Protein AF-A0A1A8FHC2-F1 (afdb_monomer)

Foldseek 3Di:
DPPVLFQDQAQLQVQLVVQLVVCVVVVHDNQLSNQLSNQQSSQCRNDNDNGRPPDDNLSSGPVNDPDDDDDRDDDDDDDPPPPDDD

Mean predicted aligned error: 6.93 Å

Secondary structure (DSSP, 8-state):
--GGG----TTHHHHHHHHHHHHHHTT--HHHHHHHHHHHHHHHHTSSSSS-TT--TGGG-TTTS----PPPP------TTS----

Structure (mmCIF, N/CA/C/O backbone):
data_AF-A0A1A8FHC2-F1
#
_entry.id   AF-A0A1A8FHC2-F1
#
loop_
_atom_site.group_PDB
_atom_site.id
_atom_site.type_symbol
_atom_site.label_atom_id
_atom_site.label_alt_id
_atom_site.label_comp_id
_atom_site.label_asym_id
_atom_site.label_entity_id
_atom_site.label_seq_id
_atom_site.pdbx_PDB_ins_code
_atom_site.Cartn_x
_atom_site.Cartn_y
_atom_site.Cartn_z
_atom_site.occupancy
_atom_site.B_iso_or_equiv
_atom_site.auth_seq_id
_atom_site.auth_comp_id
_atom_site.auth_asym_id
_atom_site.auth_atom_id
_atom_site.pdbx_PDB_model_num
ATOM 1 N N . VAL A 1 1 ? 12.963 2.065 0.853 1.00 76.88 1 VAL A N 1
ATOM 2 C CA . VAL A 1 1 ? 13.252 1.816 -0.565 1.00 76.88 1 VAL A CA 1
ATOM 3 C C . VAL A 1 1 ? 14.305 2.824 -0.938 1.00 76.88 1 VAL A C 1
ATOM 5 O O . VAL A 1 1 ? 14.002 4.014 -0.922 1.00 76.88 1 VAL A O 1
ATOM 8 N N . THR A 1 2 ? 15.548 2.386 -1.086 1.00 89.69 2 THR A N 1
ATOM 9 C CA . THR A 1 2 ? 16.606 3.237 -1.640 1.00 89.69 2 THR A CA 1
ATOM 10 C C . THR A 1 2 ? 16.420 3.338 -3.159 1.00 89.69 2 THR A C 1
ATOM 12 O O . THR A 1 2 ? 15.711 2.504 -3.727 1.00 89.69 2 THR A O 1
ATOM 15 N N . PRO A 1 3 ? 16.991 4.343 -3.844 1.00 90.19 3 PRO A N 1
ATOM 16 C CA . PRO A 1 3 ? 16.857 4.473 -5.297 1.00 90.19 3 PRO A CA 1
ATOM 17 C C . PRO A 1 3 ? 17.255 3.206 -6.069 1.00 90.19 3 PRO A C 1
ATOM 19 O O . PRO A 1 3 ? 16.638 2.885 -7.078 1.00 90.19 3 PRO A O 1
ATOM 22 N N . GLU A 1 4 ? 18.236 2.459 -5.565 1.00 92.56 4 GLU A N 1
ATOM 23 C CA . GLU A 1 4 ? 18.742 1.219 -6.164 1.00 92.56 4 GLU A CA 1
ATOM 24 C C . GLU A 1 4 ? 17.767 0.039 -6.008 1.00 92.56 4 GLU A C 1
ATOM 26 O O . GLU A 1 4 ? 17.820 -0.913 -6.782 1.00 92.56 4 GLU A O 1
ATOM 31 N N . GLU A 1 5 ? 16.866 0.095 -5.021 1.00 92.19 5 GLU A N 1
ATOM 32 C CA . GLU A 1 5 ? 15.817 -0.907 -4.786 1.00 92.19 5 GLU A CA 1
ATOM 33 C C . GLU A 1 5 ? 14.549 -0.646 -5.622 1.00 92.19 5 GLU A C 1
ATOM 35 O O . GLU A 1 5 ? 13.618 -1.455 -5.572 1.00 92.19 5 GLU A O 1
ATOM 40 N N . ILE A 1 6 ? 14.473 0.481 -6.345 1.00 96.25 6 ILE A N 1
ATOM 41 C CA . ILE A 1 6 ? 13.336 0.825 -7.209 1.00 96.25 6 ILE A CA 1
ATOM 42 C C . ILE A 1 6 ? 13.550 0.195 -8.586 1.00 96.25 6 ILE A C 1
ATOM 44 O O . ILE A 1 6 ? 14.410 0.621 -9.352 1.00 96.25 6 ILE A O 1
ATOM 48 N N . LEU A 1 7 ?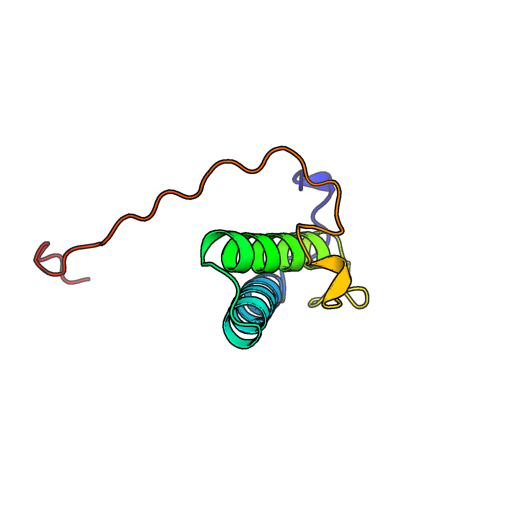 12.727 -0.797 -8.919 1.00 96.12 7 LEU A N 1
ATOM 49 C CA . LEU A 1 7 ? 12.771 -1.506 -10.199 1.00 96.12 7 LEU A CA 1
ATOM 50 C C . LEU A 1 7 ? 11.719 -0.984 -11.186 1.00 96.12 7 LEU A C 1
ATOM 52 O O . LEU A 1 7 ? 11.985 -0.901 -12.383 1.00 96.12 7 LEU A O 1
ATOM 56 N N . ASN A 1 8 ? 10.527 -0.633 -10.695 1.00 94.94 8 ASN A N 1
ATOM 57 C CA . ASN A 1 8 ? 9.412 -0.140 -11.503 1.00 94.94 8 ASN A CA 1
ATOM 58 C C . ASN A 1 8 ? 8.519 0.793 -10.670 1.00 94.94 8 ASN A C 1
ATOM 60 O O . ASN A 1 8 ? 8.237 0.515 -9.511 1.00 94.94 8 ASN A O 1
ATOM 64 N N . VAL A 1 9 ? 8.062 1.905 -11.250 1.00 96.62 9 VAL A N 1
ATOM 65 C CA . VAL A 1 9 ? 7.174 2.873 -10.574 1.00 96.62 9 VAL A CA 1
ATOM 66 C C . VAL A 1 9 ? 5.721 2.794 -11.038 1.00 96.62 9 VAL A C 1
ATOM 68 O O . VAL A 1 9 ? 4.832 3.317 -10.361 1.00 96.62 9 VAL A O 1
ATOM 71 N N . SER A 1 10 ? 5.461 2.166 -12.190 1.00 98.06 10 SER A N 1
ATOM 72 C CA . SER A 1 10 ? 4.099 1.950 -12.681 1.00 98.06 10 SER A CA 1
ATOM 73 C C . SER A 1 10 ? 3.302 1.183 -11.630 1.00 98.06 10 SER A C 1
ATOM 75 O O . SER A 1 10 ? 3.852 0.279 -11.028 1.00 98.06 10 SER A O 1
ATOM 77 N N . GLY A 1 11 ? 2.044 1.558 -11.378 1.00 97.56 11 GLY A N 1
ATOM 78 C CA . GLY A 1 11 ? 1.145 0.869 -10.437 1.00 97.56 11 GLY A CA 1
ATOM 79 C C . GLY A 1 11 ? 1.486 0.980 -8.939 1.00 97.56 11 GLY A C 1
ATOM 80 O O . GLY A 1 11 ? 0.705 0.520 -8.101 1.00 97.56 11 GLY A O 1
ATOM 81 N N . ALA A 1 12 ? 2.576 1.655 -8.551 1.00 98.00 12 ALA A N 1
ATOM 82 C CA . ALA A 1 12 ? 2.879 1.917 -7.139 1.00 98.00 12 ALA A CA 1
ATOM 83 C C . ALA A 1 12 ? 1.800 2.787 -6.460 1.00 98.00 12 ALA A C 1
ATOM 85 O O . ALA A 1 12 ? 1.435 2.536 -5.311 1.00 98.00 12 ALA A O 1
ATOM 86 N N . GLY A 1 13 ? 1.244 3.767 -7.185 1.00 98.19 13 GLY A N 1
ATOM 87 C CA . GLY A 1 13 ? 0.119 4.588 -6.718 1.00 98.19 13 GLY A CA 1
ATOM 88 C C . GLY A 1 13 ? -1.184 3.797 -6.570 1.00 98.19 13 GLY A C 1
ATOM 89 O O . GLY A 1 13 ? -1.886 3.951 -5.573 1.00 98.19 13 GLY A O 1
ATOM 90 N N . ASP A 1 14 ? -1.463 2.883 -7.500 1.00 98.44 14 ASP A N 1
ATOM 91 C CA . ASP A 1 14 ? -2.630 1.997 -7.417 1.00 98.44 14 ASP A CA 1
ATOM 92 C C . ASP A 1 14 ? -2.497 1.027 -6.240 1.00 98.44 14 ASP A C 1
ATOM 94 O O . ASP A 1 14 ? -3.456 0.784 -5.514 1.00 98.44 14 ASP A O 1
ATOM 98 N N . SER A 1 15 ? -1.281 0.528 -5.998 1.00 98.38 15 SER A N 1
ATOM 99 C CA . SER A 1 15 ? -0.966 -0.322 -4.846 1.00 98.38 15 SER A CA 1
ATOM 100 C C . SER A 1 15 ? -1.153 0.437 -3.528 1.00 98.38 15 SER A C 1
ATOM 102 O O . SER A 1 15 ? -1.759 -0.097 -2.600 1.00 98.38 15 SER A O 1
ATOM 104 N N . LEU A 1 16 ? -0.699 1.697 -3.457 1.00 98.25 16 LEU A N 1
ATOM 105 C CA . LEU A 1 16 ? -0.924 2.589 -2.313 1.00 98.25 16 LEU A CA 1
ATOM 106 C C . LEU A 1 16 ? -2.419 2.761 -2.029 1.00 98.25 16 LEU A C 1
ATOM 108 O O . LEU A 1 16 ? -2.865 2.533 -0.904 1.00 98.25 16 LEU A O 1
ATOM 112 N N . ALA A 1 17 ? -3.187 3.145 -3.052 1.00 98.44 17 ALA A N 1
ATOM 113 C CA . ALA A 1 17 ? -4.624 3.359 -2.937 1.00 98.44 17 ALA A CA 1
ATOM 114 C C . ALA A 1 17 ? -5.350 2.063 -2.556 1.00 98.44 17 ALA A C 1
ATOM 116 O O . ALA A 1 17 ? -6.160 2.062 -1.633 1.00 98.44 17 ALA A O 1
ATOM 117 N N . GLY A 1 18 ? -5.016 0.947 -3.204 1.00 98.19 18 GLY A N 1
ATOM 118 C CA . GLY A 1 18 ? -5.587 -0.366 -2.920 1.00 98.19 18 GLY A CA 1
ATOM 119 C C . GLY A 1 18 ? -5.320 -0.827 -1.488 1.00 98.19 18 GLY A C 1
ATOM 120 O O . GLY A 1 18 ? -6.251 -1.251 -0.806 1.00 98.19 18 GLY A O 1
ATOM 121 N N . GLY A 1 19 ? -4.084 -0.689 -0.996 1.00 98.00 19 GLY A N 1
ATOM 122 C CA . GLY A 1 19 ? -3.726 -1.031 0.384 1.00 98.00 19 GLY A CA 1
ATOM 123 C C . GLY A 1 19 ? -4.439 -0.156 1.419 1.00 98.00 19 GLY A C 1
ATOM 124 O O . GLY A 1 19 ? -4.968 -0.676 2.402 1.00 98.00 19 GLY A O 1
ATOM 125 N N . LEU A 1 20 ? -4.528 1.155 1.167 1.00 97.88 20 LEU A N 1
ATOM 126 C CA . LEU A 1 20 ? -5.279 2.091 2.009 1.00 97.88 20 LEU A CA 1
ATOM 127 C C . LEU A 1 20 ? -6.771 1.724 2.059 1.00 97.88 20 LEU A C 1
ATOM 129 O O . LEU A 1 20 ? -7.339 1.582 3.141 1.00 97.88 20 LEU A O 1
ATOM 133 N N . ILE A 1 21 ? -7.397 1.535 0.893 1.00 98.50 21 ILE A N 1
ATOM 134 C CA . ILE A 1 21 ? -8.813 1.165 0.770 1.00 98.50 21 ILE A CA 1
ATOM 135 C C . ILE A 1 21 ? -9.073 -0.177 1.461 1.00 98.50 21 ILE A C 1
ATOM 137 O O . ILE A 1 21 ? -10.056 -0.306 2.186 1.00 98.50 21 ILE A O 1
ATOM 141 N N . ALA A 1 22 ? -8.182 -1.160 1.313 1.00 97.94 22 ALA A N 1
ATOM 142 C CA . ALA A 1 22 ? -8.303 -2.447 1.991 1.00 97.94 22 ALA A CA 1
AT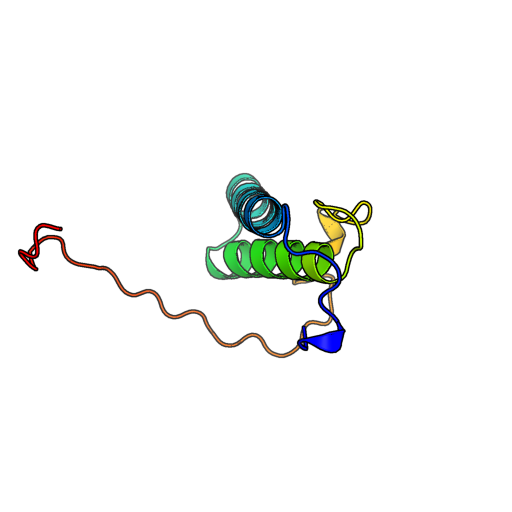OM 143 C C . A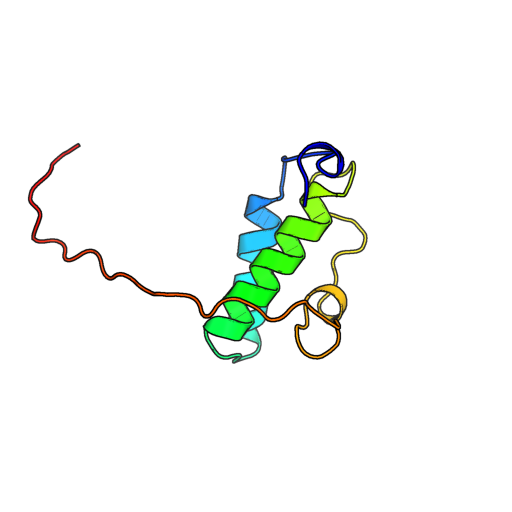LA A 1 22 ? -8.262 -2.319 3.523 1.00 97.94 22 ALA A C 1
ATOM 145 O O . ALA A 1 22 ? -8.977 -3.050 4.210 1.00 97.94 22 ALA A O 1
ATOM 146 N N . GLY A 1 23 ? -7.455 -1.401 4.065 1.00 96.81 23 GLY A N 1
ATOM 147 C CA . GLY A 1 23 ? -7.447 -1.081 5.494 1.00 96.81 23 GLY A CA 1
ATOM 148 C C . GLY A 1 23 ? -8.764 -0.458 5.959 1.00 96.81 23 GLY A C 1
ATOM 149 O O . GLY A 1 23 ? -9.335 -0.900 6.958 1.00 96.81 23 GLY A O 1
ATOM 150 N N . ILE A 1 24 ? -9.293 0.497 5.184 1.00 97.75 2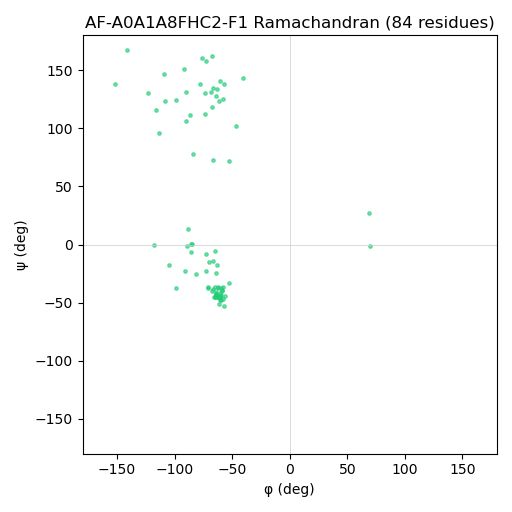4 ILE A N 1
ATOM 151 C CA . ILE A 1 24 ? -10.581 1.154 5.457 1.00 97.75 24 ILE A CA 1
ATOM 152 C C . ILE A 1 24 ? -11.716 0.125 5.470 1.00 97.75 24 ILE A C 1
ATOM 154 O O . ILE A 1 24 ? -12.510 0.091 6.408 1.00 97.75 24 ILE A O 1
ATOM 158 N N . LEU A 1 25 ? -11.772 -0.753 4.464 1.00 97.88 25 LEU A N 1
ATOM 159 C CA . LEU A 1 25 ? -12.796 -1.798 4.361 1.00 97.88 25 LEU A CA 1
ATOM 160 C C . LEU A 1 25 ? -12.718 -2.829 5.499 1.00 97.88 25 LEU A C 1
ATOM 162 O O . LEU A 1 25 ? -13.729 -3.435 5.840 1.00 97.88 25 LEU A O 1
ATOM 166 N N . GLN A 1 26 ? -11.548 -3.005 6.117 1.00 96.44 26 GLN A N 1
ATOM 167 C CA . GLN A 1 26 ? -11.359 -3.843 7.306 1.00 96.44 26 GLN A CA 1
ATOM 168 C C . GLN A 1 26 ? -11.648 -3.116 8.631 1.00 96.44 26 GLN A C 1
ATOM 170 O O . GLN A 1 26 ? -11.489 -3.716 9.694 1.00 96.44 26 GLN A O 1
ATOM 175 N N . GLY A 1 27 ? -12.039 -1.838 8.597 1.00 95.75 27 GLY A N 1
ATOM 176 C CA . GLY A 1 27 ? -12.312 -1.046 9.798 1.00 95.75 27 GLY A CA 1
ATOM 177 C C . GLY A 1 27 ? -11.065 -0.734 10.631 1.00 95.75 27 GLY A C 1
ATOM 178 O O . GLY A 1 27 ? -11.165 -0.585 11.848 1.00 95.75 27 GLY A O 1
ATOM 179 N N . LYS A 1 28 ? -9.883 -0.681 10.002 1.00 94.25 28 LYS A N 1
ATOM 180 C CA . LYS A 1 28 ? -8.636 -0.293 10.673 1.00 94.25 28 LYS A CA 1
ATOM 181 C C . LYS A 1 28 ? -8.618 1.211 10.958 1.00 94.25 28 LYS A C 1
ATOM 183 O O . LYS A 1 28 ? -9.303 1.992 10.299 1.00 94.25 28 LYS A O 1
ATOM 188 N N . ASP A 1 29 ? -7.807 1.625 11.926 1.00 92.38 29 ASP A N 1
ATOM 189 C CA . ASP A 1 29 ? -7.552 3.044 12.162 1.00 92.38 29 ASP A CA 1
ATOM 190 C C . ASP A 1 29 ? -6.757 3.671 11.002 1.00 92.38 29 ASP A C 1
ATOM 192 O O . ASP A 1 29 ? -6.137 2.978 10.187 1.00 92.38 29 ASP A O 1
ATOM 196 N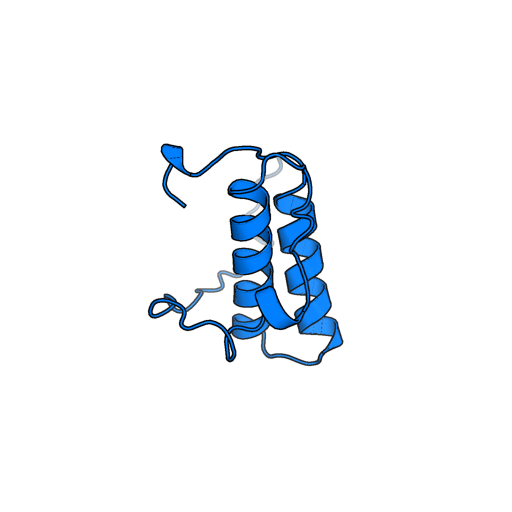 N . THR A 1 30 ? -6.779 5.001 10.922 1.00 91.38 30 THR A N 1
ATOM 197 C CA . THR A 1 30 ? -6.156 5.749 9.825 1.00 91.38 30 THR A CA 1
ATOM 198 C C . THR A 1 30 ? -4.655 5.487 9.704 1.00 91.38 30 THR A C 1
ATOM 200 O O . THR A 1 30 ? -4.164 5.358 8.582 1.00 91.38 30 THR A O 1
ATOM 203 N N . ASP A 1 31 ? -3.928 5.379 10.821 1.00 90.19 31 ASP A N 1
ATOM 204 C CA . ASP A 1 31 ? -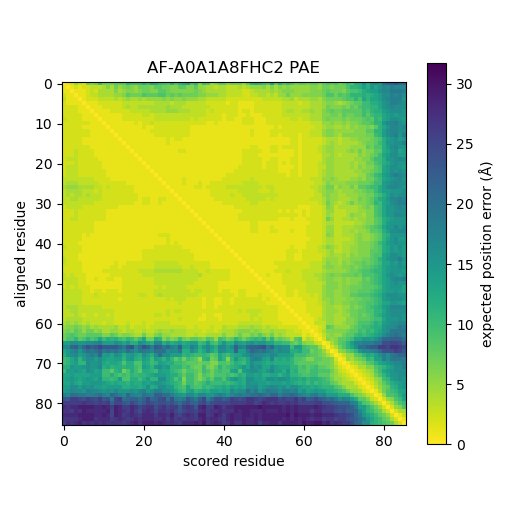2.480 5.162 10.793 1.00 90.19 31 ASP A CA 1
ATOM 205 C C . ASP A 1 31 ? -2.184 3.783 10.194 1.00 90.19 31 ASP A C 1
ATOM 207 O O . ASP A 1 31 ? -1.365 3.670 9.279 1.00 90.19 31 ASP A O 1
ATOM 211 N N . THR A 1 32 ? -2.922 2.755 10.622 1.00 92.06 32 THR A N 1
ATOM 212 C CA . THR A 1 32 ? -2.832 1.407 10.044 1.00 92.06 32 THR A CA 1
ATOM 213 C C . THR A 1 32 ? -3.171 1.403 8.549 1.00 92.06 32 THR A C 1
ATOM 215 O O . THR A 1 32 ? -2.446 0.795 7.763 1.00 92.06 32 THR A O 1
ATOM 218 N N . CYS A 1 33 ? -4.219 2.112 8.114 1.00 94.44 33 CYS A N 1
ATOM 219 C CA . CYS A 1 33 ? -4.573 2.197 6.690 1.00 94.44 33 CYS A CA 1
ATOM 220 C C . CYS A 1 33 ? -3.440 2.811 5.851 1.00 94.44 33 CYS A C 1
ATOM 222 O O . CYS A 1 33 ? -3.104 2.303 4.779 1.00 94.44 33 CYS A O 1
ATOM 224 N N . VAL A 1 34 ? -2.829 3.893 6.342 1.00 93.62 34 VAL A N 1
ATOM 225 C CA . VAL A 1 34 ? -1.695 4.548 5.672 1.00 93.62 34 VAL A CA 1
ATOM 226 C C . VAL A 1 34 ? -0.490 3.609 5.612 1.00 93.62 34 VAL A C 1
ATOM 228 O O . VAL A 1 34 ? 0.140 3.492 4.561 1.00 93.62 34 VAL A O 1
ATOM 231 N N . GLN A 1 35 ? -0.191 2.893 6.698 1.00 92.88 35 GLN A N 1
ATOM 232 C CA . GLN A 1 35 ? 0.893 1.908 6.735 1.00 92.88 35 GLN A CA 1
ATOM 233 C C . GLN A 1 35 ? 0.679 0.786 5.715 1.00 92.88 35 GLN A C 1
ATOM 235 O O . GLN A 1 35 ? 1.603 0.468 4.967 1.00 92.88 35 GLN A O 1
ATOM 240 N N . MET A 1 36 ? -0.537 0.238 5.629 1.00 95.56 36 MET A N 1
ATOM 241 C CA . MET A 1 36 ? -0.888 -0.796 4.649 1.00 95.56 36 MET A CA 1
ATOM 242 C C . MET A 1 36 ? -0.649 -0.318 3.212 1.00 95.56 36 MET A C 1
ATOM 244 O O . MET A 1 36 ? -0.020 -1.017 2.417 1.00 95.56 36 MET A O 1
ATOM 248 N N . GLY A 1 37 ? -1.096 0.895 2.881 1.00 96.50 37 GLY A N 1
ATOM 249 C CA . GLY A 1 37 ? -0.846 1.488 1.569 1.00 96.50 37 GLY A CA 1
ATOM 250 C C . GLY A 1 37 ? 0.647 1.703 1.284 1.00 96.50 37 GLY A C 1
ATOM 251 O O . GLY A 1 37 ? 1.133 1.362 0.206 1.00 96.50 37 GLY A O 1
ATOM 252 N N . LEU A 1 38 ? 1.408 2.232 2.246 1.00 95.12 38 LEU A N 1
ATOM 253 C CA . LEU A 1 38 ? 2.847 2.470 2.078 1.00 95.12 38 LEU A CA 1
ATOM 254 C C . LEU A 1 38 ? 3.637 1.165 1.909 1.00 95.12 38 LEU A C 1
ATOM 256 O O . LEU A 1 38 ? 4.578 1.115 1.113 1.00 95.12 38 LEU A O 1
ATOM 260 N N . LEU A 1 39 ? 3.242 0.100 2.610 1.00 94.94 39 LEU A N 1
ATOM 261 C CA . LEU A 1 39 ? 3.796 -1.242 2.427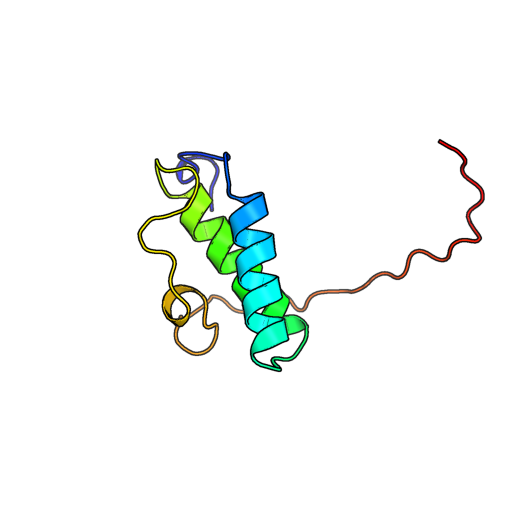 1.00 94.94 39 LEU A CA 1
ATOM 262 C C . LEU A 1 39 ? 3.493 -1.783 1.028 1.00 94.94 39 LEU A C 1
ATOM 264 O O . LEU A 1 39 ? 4.406 -2.265 0.358 1.00 94.94 39 LEU A O 1
ATOM 268 N N . ALA A 1 40 ? 2.254 -1.628 0.555 1.00 97.19 40 ALA A N 1
ATOM 269 C CA . ALA A 1 40 ? 1.859 -2.035 -0.789 1.00 97.19 40 ALA A CA 1
ATOM 270 C C . ALA A 1 40 ? 2.670 -1.311 -1.876 1.00 97.19 40 ALA A C 1
ATOM 272 O O . ALA A 1 40 ? 3.220 -1.944 -2.778 1.00 97.19 40 ALA A O 1
ATOM 273 N N . ALA A 1 41 ? 2.805 0.012 -1.757 1.00 97.44 41 ALA A N 1
ATOM 274 C CA . ALA A 1 41 ? 3.601 0.824 -2.672 1.00 97.44 41 ALA A CA 1
ATOM 275 C C . ALA A 1 41 ? 5.075 0.402 -2.667 1.00 97.44 41 ALA A C 1
ATOM 277 O O . ALA A 1 41 ? 5.667 0.214 -3.727 1.00 97.44 41 ALA A O 1
ATOM 278 N N . LYS A 1 42 ? 5.656 0.193 -1.476 1.00 95.50 42 LYS A N 1
ATOM 279 C CA . LYS A 1 42 ? 7.028 -0.305 -1.315 1.00 95.50 42 LYS A CA 1
ATOM 280 C C . LYS A 1 42 ? 7.236 -1.636 -2.039 1.00 95.50 42 LYS A C 1
ATOM 282 O O . LYS A 1 42 ? 8.248 -1.798 -2.712 1.00 95.50 42 LYS A O 1
ATOM 287 N N . MET A 1 43 ? 6.299 -2.572 -1.912 1.00 95.88 43 MET A N 1
ATOM 288 C CA . MET A 1 43 ? 6.3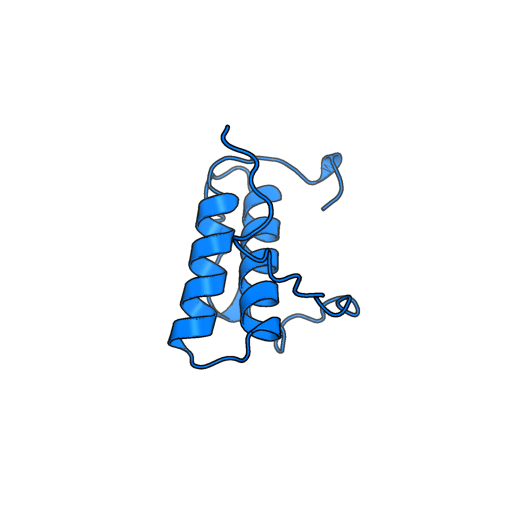99 -3.875 -2.573 1.00 95.88 43 MET A CA 1
ATOM 289 C C . MET A 1 43 ? 6.373 -3.761 -4.097 1.00 95.88 43 MET A C 1
ATOM 291 O O . MET A 1 43 ? 7.132 -4.464 -4.760 1.00 95.88 43 MET A O 1
ATOM 295 N N . SER A 1 44 ? 5.518 -2.896 -4.646 1.00 97.94 44 SER A N 1
ATOM 296 C CA . SER A 1 44 ? 5.444 -2.674 -6.095 1.00 97.94 44 SER A CA 1
ATOM 297 C C . SER A 1 44 ? 6.665 -1.919 -6.623 1.00 97.94 44 SER A C 1
ATOM 299 O O . SER A 1 44 ? 7.194 -2.307 -7.656 1.00 97.94 44 SER A O 1
ATOM 301 N N . LEU A 1 45 ? 7.201 -0.946 -5.873 1.00 97.94 45 LEU A N 1
ATOM 302 C CA . LEU A 1 45 ? 8.449 -0.255 -6.230 1.00 97.94 45 LEU A CA 1
ATOM 303 C C . LEU A 1 45 ? 9.638 -1.214 -6.357 1.00 97.94 45 LEU A C 1
ATOM 305 O O . LEU A 1 45 ? 10.460 -1.064 -7.258 1.00 97.94 45 LEU A O 1
ATOM 309 N N . SER A 1 46 ? 9.717 -2.212 -5.477 1.00 96.75 46 SER A N 1
ATOM 310 C CA . SER A 1 46 ? 10.762 -3.243 -5.495 1.00 96.75 46 SER A CA 1
ATOM 311 C C . SER A 1 46 ? 10.416 -4.461 -6.360 1.00 96.75 46 SER A C 1
ATOM 313 O O . SER A 1 46 ? 11.083 -5.491 -6.272 1.00 96.75 46 SER A O 1
ATOM 315 N N . SER A 1 47 ? 9.379 -4.367 -7.196 1.00 96.88 47 SER A N 1
ATOM 316 C CA . SER A 1 47 ? 8.983 -5.401 -8.150 1.00 96.88 47 SER A CA 1
ATOM 317 C C . SER A 1 47 ? 9.286 -4.952 -9.580 1.00 96.88 47 SER A C 1
ATOM 319 O O . SER A 1 47 ? 9.131 -3.776 -9.896 1.00 96.88 47 SER A O 1
ATOM 321 N N . PRO A 1 48 ? 9.655 -5.862 -10.498 1.00 96.81 48 PRO A N 1
ATOM 322 C CA . PRO A 1 48 ? 9.698 -5.525 -11.920 1.00 96.81 48 PRO A CA 1
ATOM 323 C C . PRO A 1 48 ? 8.292 -5.330 -12.529 1.00 96.81 48 PRO A C 1
ATOM 325 O O . PRO A 1 48 ? 8.165 -4.781 -13.624 1.00 96.81 48 PRO A O 1
ATOM 328 N N . HIS A 1 49 ? 7.226 -5.765 -11.848 1.00 97.31 49 HIS A N 1
ATOM 329 C CA . HIS A 1 49 ? 5.843 -5.671 -12.326 1.00 97.31 49 HIS A CA 1
ATOM 330 C C . HIS A 1 49 ? 5.154 -4.380 -11.850 1.00 97.31 49 HIS A C 1
ATOM 332 O O . HIS A 1 49 ? 5.461 -3.923 -10.752 1.00 97.31 49 HIS A O 1
ATOM 338 N N . PRO A 1 50 ? 4.173 -3.828 -12.599 1.00 96.44 50 PRO A N 1
ATOM 339 C CA . PRO A 1 50 ? 3.444 -2.630 -12.166 1.00 96.44 50 PRO A CA 1
ATOM 340 C C . PRO A 1 50 ? 2.736 -2.781 -10.806 1.00 96.44 50 PRO A C 1
ATOM 342 O O . PRO A 1 50 ? 2.671 -1.868 -9.992 1.00 96.44 50 PRO A O 1
ATOM 345 N N . ILE A 1 51 ? 2.196 -3.961 -10.523 1.00 97.50 51 ILE A N 1
ATOM 346 C CA . ILE A 1 51 ? 1.715 -4.312 -9.187 1.00 97.50 51 ILE A CA 1
ATOM 347 C C . ILE A 1 51 ? 2.465 -5.569 -8.786 1.00 97.50 51 ILE A C 1
ATOM 349 O O . ILE A 1 51 ? 2.532 -6.521 -9.568 1.00 97.50 51 ILE A O 1
ATOM 353 N N . SER A 1 52 ? 3.049 -5.569 -7.587 1.00 97.44 52 SER A N 1
ATOM 354 C CA . SER A 1 52 ? 3.795 -6.728 -7.108 1.00 97.44 52 SER A CA 1
ATOM 355 C C . SER A 1 52 ? 2.894 -7.968 -7.086 1.00 97.44 52 SER A C 1
ATOM 357 O O . SER A 1 52 ? 1.859 -7.951 -6.420 1.00 97.44 52 SER A O 1
ATOM 359 N N . PRO A 1 53 ? 3.280 -9.078 -7.740 1.00 97.06 53 PRO A N 1
ATOM 360 C CA . PRO A 1 53 ? 2.497 -10.313 -7.709 1.00 97.06 53 PRO A CA 1
ATOM 361 C C . PRO A 1 53 ? 2.464 -10.955 -6.315 1.00 97.06 53 PRO A C 1
ATOM 363 O O . PRO A 1 53 ? 1.658 -11.843 -6.066 1.00 97.06 53 PRO A O 1
ATOM 366 N N . MET A 1 54 ? 3.341 -10.517 -5.405 1.00 96.00 54 MET A N 1
ATOM 367 C CA . MET A 1 54 ? 3.391 -10.971 -4.013 1.00 96.00 54 MET A CA 1
ATOM 368 C C . MET A 1 54 ? 2.499 -10.136 -3.084 1.00 96.00 54 MET A C 1
ATOM 370 O O . MET A 1 54 ? 2.453 -10.403 -1.883 1.00 96.00 54 MET A O 1
ATOM 374 N N . LEU A 1 55 ? 1.823 -9.107 -3.608 1.00 96.25 55 LEU A N 1
ATOM 375 C CA . LEU A 1 55 ? 0.953 -8.242 -2.824 1.00 96.25 55 LEU A CA 1
ATOM 376 C C . LEU A 1 55 ? -0.276 -9.022 -2.334 1.00 96.25 55 LEU A C 1
ATOM 378 O O . LEU A 1 55 ? -1.082 -9.511 -3.121 1.00 96.25 55 LEU A O 1
ATOM 382 N N . THR A 1 56 ? -0.425 -9.118 -1.017 1.00 96.06 56 THR A N 1
ATOM 383 C CA . THR A 1 56 ? -1.537 -9.787 -0.330 1.00 96.06 56 THR A CA 1
ATOM 384 C C . THR A 1 56 ? -1.935 -8.978 0.904 1.00 96.06 56 THR A C 1
ATOM 386 O O . THR A 1 56 ? -1.196 -8.093 1.326 1.00 96.06 56 THR A O 1
ATOM 389 N N . LEU A 1 57 ? -3.081 -9.284 1.522 1.00 94.31 57 LEU A N 1
ATOM 390 C CA . LEU A 1 57 ? -3.478 -8.632 2.780 1.00 94.31 57 LEU A CA 1
ATOM 391 C C . LEU A 1 57 ? -2.450 -8.859 3.898 1.00 94.31 57 LEU A C 1
ATOM 393 O O . LEU A 1 57 ? -2.152 -7.944 4.658 1.00 94.31 57 LEU A O 1
ATOM 397 N N . ASP A 1 58 ? -1.864 -10.053 3.953 1.00 93.94 58 ASP A N 1
ATOM 398 C CA . ASP A 1 58 ? -0.869 -10.411 4.962 1.00 93.94 58 ASP A CA 1
ATOM 399 C C . ASP A 1 58 ? 0.461 -9.687 4.752 1.00 93.94 58 ASP A C 1
ATOM 401 O O . ASP A 1 58 ? 1.099 -9.277 5.720 1.00 93.94 58 ASP A O 1
ATOM 405 N N . SER A 1 59 ? 0.865 -9.483 3.495 1.00 92.56 59 SER A N 1
ATOM 406 C CA . SER A 1 59 ? 2.110 -8.784 3.164 1.00 92.56 59 SER A CA 1
ATOM 407 C C . SER A 1 59 ? 2.049 -7.277 3.410 1.00 92.56 59 SER A C 1
ATOM 409 O O . SER A 1 59 ? 3.075 -6.608 3.295 1.00 92.56 59 SER A O 1
ATOM 411 N N . VAL A 1 60 ? 0.866 -6.738 3.721 1.00 93.75 60 VAL A N 1
ATOM 412 C CA . VAL A 1 60 ? 0.671 -5.326 4.069 1.00 93.75 60 VAL A CA 1
ATOM 413 C C . VAL A 1 60 ? 0.149 -5.122 5.491 1.00 93.75 60 VAL A C 1
ATOM 415 O O . VAL A 1 60 ? -0.017 -3.975 5.885 1.00 93.75 60 VAL A O 1
ATOM 418 N N . ASP A 1 61 ? -0.086 -6.183 6.271 1.00 91.06 61 ASP A N 1
ATOM 419 C CA . ASP A 1 61 ? -0.528 -6.077 7.667 1.00 91.06 61 ASP A CA 1
ATOM 420 C C . ASP A 1 61 ? 0.634 -5.614 8.569 1.00 91.06 61 ASP A C 1
ATOM 422 O O . ASP A 1 61 ? 1.575 -6.385 8.805 1.00 91.06 61 ASP A O 1
ATOM 426 N N . PRO A 1 62 ? 0.580 -4.394 9.138 1.00 86.44 62 PRO A N 1
ATOM 427 C CA . PRO A 1 62 ? 1.663 -3.866 9.966 1.00 86.44 62 PRO A CA 1
ATOM 428 C C . PRO A 1 62 ? 1.920 -4.678 11.245 1.00 86.44 62 PRO A C 1
ATOM 430 O O . PRO A 1 62 ? 2.991 -4.559 11.830 1.00 86.44 62 PRO A O 1
ATOM 433 N N . ASN A 1 63 ? 0.971 -5.518 11.681 1.00 84.19 63 ASN A N 1
ATOM 434 C CA . ASN A 1 63 ? 1.150 -6.392 12.846 1.00 84.19 63 ASN A CA 1
ATOM 435 C C . ASN A 1 63 ? 1.932 -7.668 12.512 1.00 84.19 63 ASN A C 1
ATOM 437 O O . ASN A 1 63 ? 2.538 -8.271 13.398 1.00 84.19 63 ASN A O 1
ATOM 441 N N . LYS A 1 64 ? 1.897 -8.107 11.248 1.00 83.62 64 LYS A N 1
ATOM 442 C CA . LYS A 1 64 ? 2.577 -9.326 10.780 1.00 83.62 64 LYS A CA 1
ATOM 443 C C . LYS A 1 64 ? 3.988 -9.049 10.287 1.00 83.62 64 LYS A C 1
ATOM 445 O O . LYS A 1 64 ? 4.830 -9.944 10.262 1.00 83.62 64 LYS A O 1
ATOM 450 N N . ILE A 1 65 ? 4.251 -7.812 9.895 1.00 77.38 65 ILE A N 1
ATOM 451 C CA . ILE A 1 65 ? 5.538 -7.398 9.363 1.00 77.38 65 ILE A CA 1
ATOM 452 C C . ILE A 1 65 ? 6.299 -6.745 10.516 1.00 77.38 65 ILE A C 1
ATOM 454 O O . ILE A 1 65 ? 5.807 -5.798 11.120 1.00 77.38 65 ILE A O 1
ATOM 458 N N . GLN A 1 66 ? 7.507 -7.228 10.830 1.00 64.50 66 GLN A N 1
ATOM 459 C CA . GLN A 1 66 ? 8.431 -6.531 11.737 1.00 64.50 66 GLN A CA 1
ATOM 460 C C . GLN A 1 66 ? 8.896 -5.231 11.076 1.00 64.50 66 GLN A C 1
ATOM 462 O O . GLN A 1 66 ? 10.005 -5.116 10.557 1.00 64.50 66 GLN A O 1
ATOM 467 N N . THR A 1 67 ? 8.013 -4.247 11.005 1.00 56.59 67 THR A N 1
ATOM 468 C CA . THR A 1 67 ? 8.341 -2.967 10.407 1.00 56.59 67 THR A CA 1
ATOM 469 C C . THR A 1 67 ? 9.151 -2.140 11.384 1.00 56.59 67 THR A C 1
ATOM 471 O O . THR A 1 67 ? 8.848 -2.072 12.577 1.00 56.59 67 THR A O 1
ATOM 474 N N . GLN A 1 68 ? 10.177 -1.484 10.840 1.00 58.12 68 GLN A N 1
ATOM 475 C CA . GLN A 1 68 ? 10.859 -0.360 11.465 1.00 58.12 68 GLN A CA 1
ATOM 476 C C . GLN A 1 68 ? 9.841 0.565 12.139 1.00 58.12 68 GLN A C 1
ATOM 478 O O . GLN A 1 68 ? 8.742 0.757 11.625 1.00 58.12 68 GLN A O 1
ATOM 483 N N . LYS A 1 69 ? 10.219 1.133 13.286 1.00 66.75 69 LYS A N 1
ATOM 484 C CA . LYS A 1 69 ? 9.417 2.091 14.055 1.00 66.75 69 LYS A CA 1
ATOM 485 C C . LYS A 1 69 ? 8.851 3.160 13.105 1.00 66.75 69 LYS A C 1
ATOM 487 O O . LYS A 1 69 ? 9.592 4.038 12.666 1.00 66.75 69 LYS A O 1
ATOM 492 N N . TRP A 1 70 ? 7.572 3.051 12.741 1.00 70.12 70 TRP A N 1
ATOM 493 C CA . TRP A 1 70 ? 6.942 3.995 11.823 1.00 70.12 70 TRP A CA 1
ATOM 494 C C . TRP A 1 70 ? 6.948 5.379 12.461 1.00 70.12 70 TRP A C 1
ATOM 496 O O . TRP A 1 70 ? 6.619 5.532 13.641 1.00 70.12 70 TRP A O 1
ATOM 506 N N . GLN A 1 71 ? 7.330 6.394 11.691 1.00 66.81 71 GLN A N 1
ATOM 507 C CA . GLN A 1 71 ? 7.107 7.764 12.128 1.00 66.81 71 GLN A CA 1
ATOM 508 C C . GLN A 1 71 ? 5.599 8.013 12.157 1.00 66.81 71 GLN A C 1
ATOM 510 O O . GLN A 1 71 ? 4.886 7.618 11.234 1.00 66.81 71 GLN A O 1
ATOM 515 N N . LYS A 1 72 ? 5.112 8.635 13.235 1.00 69.62 72 LYS A N 1
ATOM 516 C CA . LYS A 1 72 ? 3.690 8.947 13.377 1.00 69.62 72 LYS A CA 1
ATOM 517 C C . LYS A 1 72 ? 3.273 9.898 12.243 1.00 69.62 72 LYS A C 1
ATOM 519 O O . LYS A 1 72 ? 3.896 10.957 12.129 1.00 69.62 72 LYS A O 1
ATOM 524 N N . PRO A 1 73 ? 2.268 9.553 11.418 1.00 67.38 73 PRO A N 1
ATOM 525 C CA . PRO A 1 73 ? 1.778 10.454 10.384 1.00 67.38 73 PRO A CA 1
ATOM 526 C C . PRO A 1 73 ? 1.243 11.749 11.007 1.00 67.38 73 PRO A C 1
ATOM 528 O O . PRO A 1 73 ? 0.578 11.722 12.045 1.00 67.38 73 PRO A O 1
ATOM 531 N N . THR A 1 74 ? 1.508 12.884 10.363 1.00 75.31 74 THR A N 1
ATOM 532 C CA . THR A 1 74 ? 0.911 14.174 10.732 1.00 75.31 74 THR A CA 1
ATOM 533 C C . THR A 1 74 ? -0.104 14.555 9.669 1.00 75.31 74 THR A C 1
ATOM 535 O O . THR A 1 74 ? 0.237 14.663 8.493 1.00 75.31 74 THR A O 1
ATOM 538 N N . PHE A 1 75 ? -1.3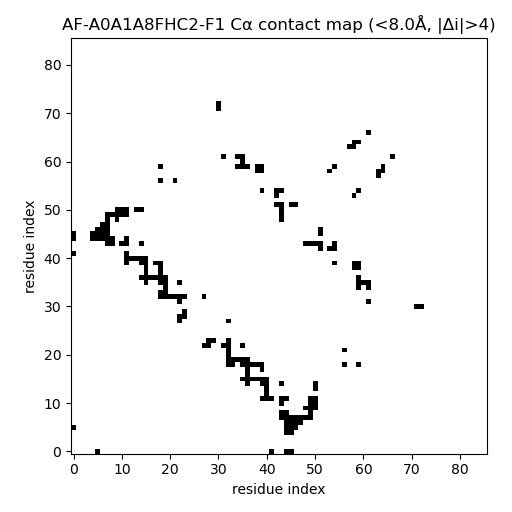48 14.780 10.081 1.00 68.62 75 PHE A N 1
ATOM 539 C CA . PHE A 1 75 ? -2.392 15.276 9.193 1.00 68.62 75 PHE A CA 1
ATOM 540 C C . PHE A 1 75 ? -2.399 16.801 9.211 1.00 68.62 75 PHE A C 1
ATOM 542 O O . PHE A 1 75 ? -2.432 17.415 10.277 1.00 68.62 75 PHE A O 1
ATOM 549 N N . VAL A 1 76 ? -2.410 17.404 8.026 1.00 79.06 76 VAL A N 1
ATOM 550 C CA . VAL A 1 76 ? -2.612 18.843 7.855 1.00 79.06 76 VAL A CA 1
ATOM 551 C C . VAL A 1 76 ? -3.910 19.015 7.085 1.00 79.06 76 VAL A C 1
ATOM 553 O O . VAL A 1 76 ? -4.027 18.554 5.950 1.00 79.06 76 VAL A O 1
ATOM 556 N N . LYS A 1 77 ? -4.910 19.637 7.712 1.00 77.06 77 LYS A N 1
ATOM 557 C CA . LYS A 1 77 ? -6.092 20.095 6.982 1.00 77.06 77 LYS A CA 1
ATOM 558 C C . LYS A 1 77 ? -5.691 21.324 6.179 1.00 77.06 77 LYS A C 1
ATOM 560 O O . LYS A 1 77 ? -5.076 22.237 6.720 1.00 77.06 77 LYS A O 1
ATOM 565 N N . ILE A 1 78 ? -6.022 21.324 4.896 1.00 78.88 78 ILE A N 1
ATOM 566 C CA . ILE A 1 78 ? -5.945 22.529 4.079 1.00 78.88 78 ILE A CA 1
ATOM 567 C C . ILE A 1 78 ? -7.310 23.191 4.209 1.00 78.88 78 ILE A C 1
ATOM 569 O O . ILE A 1 78 ? -8.296 22.678 3.680 1.00 78.88 78 ILE A O 1
ATOM 573 N N . ASP A 1 79 ? -7.373 24.287 4.959 1.00 80.44 79 ASP A N 1
ATOM 574 C CA . ASP A 1 79 ? -8.583 25.097 5.025 1.00 80.44 79 ASP A CA 1
ATOM 575 C C . ASP A 1 79 ? -8.801 25.774 3.661 1.00 80.44 79 ASP A C 1
ATOM 577 O O . ASP A 1 79 ? -7.882 26.352 3.070 1.00 80.44 79 ASP A O 1
ATOM 581 N N . GLN A 1 80 ? -10.028 25.674 3.144 1.00 60.31 80 GLN A N 1
ATOM 582 C CA . GLN A 1 80 ? -10.423 26.159 1.813 1.00 60.31 80 GLN A CA 1
ATOM 583 C C . GLN A 1 80 ? -10.351 27.692 1.649 1.00 60.31 80 GLN A C 1
ATOM 585 O O . GLN A 1 80 ? -10.495 28.181 0.533 1.00 60.31 80 GLN A O 1
ATOM 590 N N . ASP A 1 81 ? -10.058 28.447 2.711 1.00 59.31 81 ASP A N 1
ATOM 591 C CA . ASP A 1 81 ? -10.053 29.919 2.705 1.00 59.31 81 ASP A CA 1
ATOM 592 C C . ASP A 1 81 ? -8.741 30.559 2.218 1.00 59.31 81 ASP A C 1
ATOM 594 O O . ASP A 1 81 ? -8.624 31.784 2.135 1.00 59.31 81 ASP A O 1
ATOM 598 N N . SER A 1 82 ? -7.733 29.770 1.841 1.00 57.84 82 SER A N 1
ATOM 599 C CA . SER A 1 82 ? -6.517 30.311 1.223 1.00 57.84 82 SER A CA 1
ATOM 600 C C . SER A 1 82 ? -6.722 30.503 -0.282 1.00 57.84 82 SER A C 1
ATOM 602 O O . SER A 1 82 ? -6.277 29.691 -1.084 1.00 57.84 82 SER A O 1
ATOM 604 N N . GLY A 1 83 ? -7.421 31.583 -0.655 1.00 54.84 83 GLY A N 1
ATOM 605 C CA . GLY A 1 83 ? -7.781 31.983 -2.024 1.00 54.84 83 GLY A CA 1
ATOM 606 C C . GLY A 1 83 ? -6.625 32.062 -3.031 1.00 54.84 83 GLY A C 1
ATOM 607 O O . GLY A 1 83 ? -6.240 33.139 -3.480 1.00 54.84 83 GLY A O 1
ATOM 608 N N . LYS A 1 84 ? -6.092 30.912 -3.435 1.00 58.12 84 LYS A N 1
ATOM 609 C CA . LYS A 1 84 ? -5.211 30.742 -4.584 1.00 58.12 84 LYS A CA 1
ATOM 610 C C . LYS A 1 84 ? -5.952 29.901 -5.609 1.00 58.12 84 LYS A C 1
ATOM 612 O O . LYS A 1 84 ? -5.984 28.677 -5.533 1.00 58.12 84 LYS A O 1
ATOM 617 N N . HIS A 1 85 ? -6.576 30.606 -6.543 1.00 52.25 85 HIS A N 1
ATOM 618 C CA . HIS A 1 85 ? -6.999 30.038 -7.812 1.00 52.25 85 HIS A CA 1
ATOM 619 C C . HIS A 1 85 ? -5.744 29.606 -8.585 1.00 52.25 85 HIS A C 1
ATOM 621 O O . HIS A 1 85 ? -4.799 30.392 -8.693 1.00 52.25 85 HIS A O 1
ATOM 627 N N . PHE A 1 86 ? -5.726 28.351 -9.038 1.00 53.19 86 PHE A N 1
ATOM 628 C CA . PHE A 1 86 ? -4.759 27.861 -10.021 1.00 53.19 86 PHE A CA 1
ATOM 629 C C . PHE A 1 86 ? -5.039 28.473 -11.394 1.00 53.19 86 PHE A C 1
ATOM 631 O O . PHE A 1 86 ? -6.238 28.672 -11.703 1.00 53.19 86 PHE A O 1
#

InterPro domains:
  IPR002173 Carbohydrate/purine kinase, PfkB, conserved site [PS00584] (8-21)
  IPR011611 Carbohydrate kinase PfkB [PF00294] (3-54)
  IPR029056 Ribokinase-like [G3DSA:3.40.1190.20] (1-86)
  IPR029056 Ribokinase-like [SSF53613] (3-61)

Radius of gyration: 14.85 Å; Cα contacts (8 Å, |Δi|>4): 110; chains: 1; bounding box: 32×43×27 Å

Sequence (86 aa):
VTPEEILNVSGAGDSLAGGLIAGILQGKDTDTCVQMGLLAAKMSLSSPHPISPMLTLDSVDPNKIQTQKWQKPTFVKIDQDSGKHF

Solvent-accessible surface area (backbone atoms only — not comparable to full-atom values): 5052 Å² total; per-residue (Å²): 130,55,80,88,50,52,64,26,69,52,44,18,66,56,31,23,51,50,27,26,51,54,24,53,77,70,70,48,56,70,68,58,11,52,49,14,5,53,40,33,20,53,48,4,22,58,17,84,39,42,58,30,92,78,71,46,74,69,74,24,33,73,90,75,42,94,65,73,87,74,77,81,85,82,88,77,85,81,68,88,82,69,88,70,82,130

Organism: NCBI:txid1143690

Nearest PDB structures (foldseek):
  7vva-assembly1_C  TM=9.553E-01  e=2.775E-03  Escherichia coli
  7vva-assembly1_E  TM=9.442E-01  e=2.962E-03  Escherichia coli
  7c1y-assembly1_A  TM=8.937E-01  e=3.375E-03  Arabidopsis thaliana
  3kzh-assembly1_A  TM=8.766E-01  e=4.381E-03  Clostridium perfringens
  3ktn-assembly1_A  TM=7.600E-01  e=1.513E-02  Enterococcus faecalis

pLDDT: mean 87.53, std 13.84, range [52.25, 98.5]